Protein AF-A0A3M9XJU6-F1 (afdb_monomer_lite)

Sequence (145 aa):
MIAFVAPATLVLGAGLFAAGVLSFLDIHFFKTRLAERAALAGGLALILLAELVFASSDMSMRFLNGQRSDVLECRLDAETALPDERHKDSPVMQNRIVECMKGFGYEWTPNHARCKEAAVASNPFCYLPTRGFDRVVTELLMMLE

Foldseek 3Di:
DCVPVLVVLLVQLVVLLVQLVVVVVVDHPDPDPVSSVVSNVSSVVSNVVSVVVVVLVVVVVVVLVVLLVQLVVQLVVLCVVCVVCPPPLDVSSQVSSQVSVVVVQWHFACPAPVCVPDSNRNDSLRIAGNDPVSRVSSVVVSVVD

pLDDT: mean 73.1, std 9.44, range [43.97, 87.31]

Radius of gyration: 23.02 Å; chains: 1; bounding box: 57×26×57 Å

Structure (mmCIF, N/CA/C/O backbone):
data_AF-A0A3M9XJU6-F1
#
_entry.id   AF-A0A3M9XJU6-F1
#
loop_
_atom_site.group_PDB
_atom_site.id
_atom_site.type_symbol
_atom_site.label_atom_id
_atom_site.label_alt_id
_atom_site.label_comp_id
_atom_site.label_asym_id
_atom_site.label_entity_id
_atom_site.label_seq_id
_atom_site.pdbx_PDB_ins_code
_atom_site.Cartn_x
_atom_site.Cartn_y
_atom_site.Cartn_z
_atom_site.occupancy
_atom_site.B_iso_or_equiv
_atom_site.auth_seq_id
_atom_site.auth_comp_id
_atom_site.auth_asym_id
_atom_site.auth_atom_id
_atom_site.pdbx_PDB_model_num
ATOM 1 N N . MET A 1 1 ? 2.583 6.616 14.932 1.00 43.97 1 MET A N 1
ATOM 2 C CA . MET A 1 1 ? 1.362 6.861 15.742 1.00 43.97 1 MET A CA 1
ATOM 3 C C . MET A 1 1 ? 0.435 5.644 15.810 1.00 43.97 1 MET A C 1
ATOM 5 O O . MET A 1 1 ? -0.010 5.324 16.904 1.00 43.97 1 MET A O 1
ATOM 9 N N . ILE A 1 2 ? 0.207 4.913 14.710 1.00 51.28 2 ILE A N 1
ATOM 10 C CA . ILE A 1 2 ? -0.682 3.727 14.663 1.00 51.28 2 ILE A CA 1
ATOM 11 C C . ILE A 1 2 ? -0.293 2.629 15.678 1.00 51.28 2 ILE A C 1
ATOM 13 O O . ILE A 1 2 ? -1.169 2.051 16.315 1.00 51.28 2 ILE A O 1
ATOM 17 N N . ALA A 1 3 ? 1.010 2.424 15.919 1.00 55.03 3 ALA A N 1
ATOM 18 C CA . ALA A 1 3 ? 1.531 1.396 16.830 1.00 55.03 3 ALA A CA 1
ATOM 19 C C . ALA A 1 3 ? 1.045 1.494 18.294 1.00 55.03 3 ALA A C 1
ATOM 21 O O . ALA A 1 3 ? 1.037 0.486 18.990 1.00 55.03 3 ALA A O 1
ATOM 22 N N . PHE A 1 4 ? 0.625 2.676 18.765 1.00 57.94 4 PHE A N 1
ATOM 23 C CA . PHE A 1 4 ? 0.096 2.860 20.128 1.00 57.94 4 PHE A CA 1
ATOM 24 C C . PHE A 1 4 ? -1.428 2.999 20.170 1.00 57.94 4 PHE A C 1
ATOM 26 O O . PHE A 1 4 ? -2.05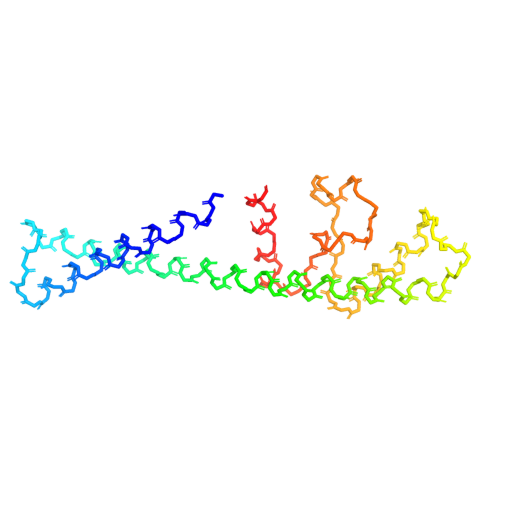5 2.626 21.158 1.00 57.94 4 PHE A O 1
ATOM 33 N N . VAL A 1 5 ? -2.035 3.510 19.096 1.00 62.31 5 VAL A N 1
ATOM 34 C CA . VAL A 1 5 ? -3.487 3.721 19.025 1.00 62.31 5 VAL A CA 1
ATOM 35 C C . VAL A 1 5 ? -4.219 2.391 18.860 1.00 62.31 5 VAL A C 1
ATOM 37 O O . VAL A 1 5 ? -5.206 2.161 19.548 1.00 62.31 5 VAL A O 1
ATOM 40 N N . ALA A 1 6 ? -3.705 1.493 18.016 1.00 62.47 6 ALA A N 1
ATOM 41 C CA . ALA A 1 6 ? -4.339 0.211 17.716 1.00 62.47 6 ALA A CA 1
ATOM 42 C C . ALA A 1 6 ? -4.462 -0.755 18.923 1.00 62.47 6 ALA A C 1
ATOM 44 O O . ALA A 1 6 ? -5.540 -1.318 19.120 1.00 62.47 6 ALA A O 1
ATOM 45 N N . PRO A 1 7 ? -3.438 -0.945 19.783 1.00 67.19 7 PRO A N 1
ATOM 46 C CA . PRO A 1 7 ? -3.612 -1.751 20.994 1.00 67.19 7 PRO A CA 1
ATOM 47 C C . PRO A 1 7 ? -4.539 -1.078 22.018 1.00 67.19 7 PRO A C 1
ATOM 49 O O . PRO A 1 7 ? -5.319 -1.764 22.675 1.00 67.19 7 PRO A O 1
ATOM 52 N N . ALA A 1 8 ? -4.520 0.254 22.134 1.00 73.06 8 ALA A N 1
ATOM 53 C CA . ALA A 1 8 ? -5.404 0.975 23.050 1.00 73.06 8 ALA A CA 1
ATOM 54 C C . ALA A 1 8 ? -6.885 0.875 22.637 1.00 73.06 8 ALA A C 1
ATOM 56 O O . ALA A 1 8 ? -7.749 0.660 23.489 1.00 73.06 8 ALA A O 1
ATOM 57 N N . THR A 1 9 ? -7.190 0.975 21.338 1.00 70.06 9 THR A N 1
ATOM 58 C CA . THR A 1 9 ? -8.555 0.801 20.818 1.00 70.06 9 THR A CA 1
ATOM 59 C C . THR A 1 9 ? -9.042 -0.638 20.939 1.00 70.06 9 THR A C 1
ATOM 61 O O . THR A 1 9 ? -10.221 -0.837 21.220 1.00 70.06 9 THR A O 1
ATOM 64 N N . LEU A 1 10 ? -8.159 -1.636 20.816 1.00 72.88 10 LEU A N 1
ATOM 65 C CA . LEU A 1 10 ? -8.497 -3.039 21.075 1.00 72.88 10 LEU A CA 1
ATOM 66 C C . LEU A 1 10 ? -8.832 -3.295 22.544 1.00 72.88 10 LEU A C 1
ATOM 68 O O . LEU A 1 10 ? -9.836 -3.938 22.830 1.00 72.88 10 LEU A O 1
ATOM 72 N N . VAL A 1 11 ? -8.030 -2.774 23.476 1.00 81.69 11 VAL A N 1
ATOM 73 C CA . VAL A 1 11 ? -8.292 -2.924 24.918 1.00 81.69 11 VAL A CA 1
ATOM 74 C C . VAL A 1 11 ? -9.617 -2.259 25.296 1.00 81.69 11 VAL A C 1
ATOM 76 O O . VAL A 1 11 ? -10.425 -2.855 26.009 1.00 81.69 11 VAL A O 1
ATOM 79 N N . LEU A 1 12 ? -9.882 -1.058 24.772 1.00 81.12 12 LEU A N 1
ATOM 80 C CA . LEU A 1 12 ? -11.159 -0.372 24.980 1.00 81.12 12 LEU A CA 1
ATOM 81 C C . LEU A 1 12 ? -12.328 -1.132 24.338 1.00 81.12 12 LEU A C 1
ATOM 83 O O . LEU A 1 12 ? -13.335 -1.365 25.002 1.00 81.12 12 LEU A O 1
ATOM 87 N N . GLY A 1 13 ? -12.192 -1.562 23.082 1.00 77.44 13 GLY A N 1
ATOM 88 C CA . GLY A 1 13 ? -13.216 -2.321 22.361 1.00 77.44 13 GLY A CA 1
ATOM 89 C C . GLY A 1 13 ? -13.552 -3.648 23.041 1.00 77.44 13 GLY A C 1
ATOM 90 O O . GLY A 1 13 ? -14.727 -3.944 23.254 1.00 77.44 13 GLY A O 1
ATOM 91 N N . ALA A 1 14 ? -12.536 -4.401 23.471 1.00 80.00 14 ALA A N 1
ATOM 92 C CA . ALA A 1 14 ? -12.693 -5.641 24.226 1.00 80.00 14 ALA A CA 1
ATOM 93 C C . ALA A 1 14 ? -13.357 -5.407 25.590 1.00 80.00 14 ALA A C 1
ATOM 95 O O . ALA A 1 14 ? -14.235 -6.176 25.978 1.00 80.00 14 ALA A O 1
ATOM 96 N N . GLY A 1 15 ? -13.001 -4.325 26.290 1.00 80.19 15 GLY A N 1
ATOM 97 C CA . GLY A 1 15 ? -13.633 -3.945 27.554 1.00 80.19 15 GLY A CA 1
ATOM 98 C C . GLY A 1 15 ? -15.119 -3.605 27.398 1.00 80.19 15 GLY A C 1
ATOM 99 O O . GLY A 1 15 ? -15.950 -4.106 28.155 1.00 80.19 15 GLY A O 1
ATOM 100 N N . LEU A 1 16 ? -15.471 -2.808 26.384 1.00 78.38 16 LEU A N 1
ATOM 101 C CA . LEU A 1 16 ? -16.862 -2.469 26.061 1.00 78.38 16 LEU A CA 1
ATOM 102 C C . LEU A 1 16 ? -17.670 -3.696 25.621 1.00 78.38 16 LEU A C 1
ATOM 104 O O . LEU A 1 16 ? -18.807 -3.871 26.060 1.00 78.38 16 LEU A O 1
ATOM 108 N N . PHE A 1 17 ? -17.077 -4.562 24.799 1.00 79.31 17 PHE A N 1
ATOM 109 C CA . PHE A 1 17 ? -17.708 -5.802 24.361 1.00 79.31 17 PHE A CA 1
ATOM 110 C C . PHE A 1 17 ? -17.965 -6.746 25.542 1.00 79.31 17 PHE A C 1
ATOM 112 O O . PHE A 1 17 ? -19.089 -7.212 25.714 1.00 79.31 17 PHE A O 1
ATOM 119 N N . ALA A 1 18 ? -16.967 -6.965 26.404 1.00 81.00 18 ALA A N 1
ATOM 120 C CA . ALA A 1 18 ? -17.110 -7.786 27.602 1.00 81.00 18 ALA A CA 1
ATOM 121 C C . ALA A 1 18 ? -18.190 -7.229 28.543 1.00 81.00 18 ALA A C 1
ATOM 123 O O . ALA A 1 18 ? -19.078 -7.972 28.950 1.00 81.00 18 ALA A O 1
ATOM 124 N N . ALA A 1 19 ? -18.184 -5.921 28.824 1.00 76.00 19 ALA A N 1
ATOM 125 C CA . ALA A 1 19 ? -19.213 -5.282 29.649 1.00 76.00 19 ALA A CA 1
ATOM 126 C C . ALA A 1 19 ? -20.627 -5.439 29.054 1.00 76.00 19 ALA A C 1
ATOM 128 O O . ALA A 1 19 ? -21.591 -5.660 29.787 1.00 76.00 19 ALA A O 1
ATOM 129 N N . GLY A 1 20 ? -20.750 -5.378 27.725 1.00 73.88 20 GLY A N 1
ATOM 130 C CA . GLY A 1 20 ? -21.997 -5.646 27.012 1.00 73.88 20 GLY A CA 1
ATOM 131 C C . GLY A 1 20 ? -22.449 -7.109 27.090 1.00 73.88 20 GLY A C 1
ATOM 132 O O . GLY A 1 20 ? -23.638 -7.372 27.243 1.00 73.88 20 GLY A O 1
ATOM 133 N N . VAL A 1 21 ? -21.524 -8.073 27.019 1.00 77.00 21 VAL A N 1
ATOM 134 C CA . VAL A 1 21 ? -21.834 -9.508 27.168 1.00 77.00 21 VAL A CA 1
ATOM 135 C C . VAL A 1 21 ? -22.250 -9.831 28.605 1.00 77.00 21 VAL A C 1
ATOM 137 O O . VAL A 1 21 ? -23.190 -10.594 28.808 1.00 77.00 21 VAL A O 1
ATOM 140 N N . LEU A 1 22 ? -21.620 -9.210 29.608 1.00 78.88 22 LEU A N 1
ATOM 141 C CA . LEU A 1 22 ? -21.999 -9.384 31.014 1.00 78.88 22 LEU A CA 1
ATOM 142 C C . LEU A 1 22 ? -23.434 -8.912 31.314 1.00 78.88 22 LEU A C 1
ATOM 144 O O . LEU A 1 22 ? -24.097 -9.514 32.157 1.00 78.88 22 LEU A O 1
ATOM 148 N N . SER A 1 23 ? -23.957 -7.929 30.574 1.00 73.06 23 SER A N 1
ATOM 149 C CA . SER A 1 23 ? -25.369 -7.515 30.664 1.00 73.06 23 SER A CA 1
ATOM 150 C C . SER A 1 23 ? -26.351 -8.640 30.283 1.00 73.06 23 SER A C 1
ATOM 152 O O . SER A 1 23 ? -27.458 -8.700 30.821 1.00 73.06 23 SER A O 1
ATOM 154 N N . PHE A 1 24 ? -25.952 -9.587 29.422 1.00 74.19 24 PHE A N 1
ATOM 155 C CA . PHE A 1 24 ? -26.756 -10.782 29.122 1.00 74.19 24 PHE A CA 1
ATOM 156 C C . PHE A 1 24 ? -26.717 -11.840 30.236 1.00 74.19 24 PHE A C 1
ATOM 158 O O . PHE A 1 24 ? -27.585 -12.708 30.269 1.00 74.19 24 PHE A O 1
ATOM 165 N N . LEU A 1 25 ? -25.747 -11.757 31.151 1.00 77.75 25 LEU A N 1
ATOM 166 C CA . LEU A 1 25 ? -25.588 -12.636 32.316 1.00 77.75 25 LEU A CA 1
ATOM 167 C C . LEU A 1 25 ? -26.200 -12.028 33.596 1.00 77.75 25 LEU A C 1
ATOM 169 O O . LEU A 1 25 ? -25.825 -12.424 34.696 1.00 77.75 25 LEU A O 1
ATOM 173 N N . ASP A 1 26 ? -27.118 -11.062 33.455 1.00 72.31 26 ASP A N 1
ATOM 174 C CA . ASP A 1 26 ? -27.765 -10.306 34.548 1.00 72.31 26 ASP A CA 1
ATOM 175 C C . ASP A 1 26 ? -26.801 -9.442 35.397 1.00 72.31 26 ASP A C 1
ATOM 177 O O . ASP A 1 26 ? -27.152 -8.951 36.472 1.00 72.31 26 ASP A O 1
ATOM 181 N N . ILE A 1 27 ? -25.577 -9.197 34.906 1.00 71.81 27 ILE A N 1
ATOM 182 C CA . ILE A 1 27 ? -24.599 -8.308 35.547 1.00 71.81 27 ILE A CA 1
ATOM 183 C C . ILE A 1 27 ? -24.630 -6.947 34.844 1.00 71.81 27 ILE A C 1
ATOM 185 O O . ILE A 1 27 ? -24.006 -6.734 33.803 1.00 71.81 27 ILE A O 1
ATOM 189 N N . HIS A 1 28 ? -25.362 -6.006 35.438 1.00 73.06 28 HIS A N 1
ATOM 190 C CA . HIS A 1 28 ? -25.584 -4.675 34.875 1.00 73.06 28 HIS A CA 1
ATOM 191 C C . HIS A 1 28 ? -24.492 -3.677 35.276 1.00 73.06 28 HIS A C 1
ATOM 193 O O . HIS A 1 28 ? -24.502 -3.127 36.377 1.00 73.06 28 HIS A O 1
ATOM 199 N N . PHE A 1 29 ? -23.562 -3.402 34.359 1.00 67.94 29 PHE A N 1
ATOM 200 C CA . PHE A 1 29 ? -22.547 -2.352 34.531 1.00 67.94 29 PHE A CA 1
ATOM 201 C C . PHE A 1 29 ? -23.059 -0.949 34.179 1.00 67.94 29 PHE A C 1
ATOM 203 O O . PHE A 1 29 ? -22.539 0.044 34.690 1.00 67.94 29 PHE A O 1
ATOM 210 N N . PHE A 1 30 ? -24.073 -0.845 33.315 1.00 68.50 30 PHE A N 1
ATOM 211 C CA . PHE A 1 30 ? -24.620 0.438 32.879 1.00 68.50 30 PHE A CA 1
ATOM 212 C C . PHE A 1 30 ? -26.036 0.653 33.406 1.00 68.50 30 PHE A C 1
ATOM 214 O O . PHE A 1 30 ? -26.842 -0.262 33.528 1.00 68.50 30 PHE A O 1
ATOM 221 N N . LYS A 1 31 ? -26.366 1.918 33.676 1.00 73.75 31 LYS A N 1
ATOM 222 C CA . LYS A 1 31 ? -27.641 2.317 34.288 1.00 73.75 31 LYS A CA 1
ATOM 223 C C . LYS A 1 31 ? -28.860 2.097 33.377 1.00 73.75 31 LYS A C 1
ATOM 225 O O . LYS A 1 31 ? -29.989 2.130 33.854 1.00 73.75 31 LYS A O 1
ATOM 230 N N . THR A 1 32 ? -28.657 1.928 32.068 1.00 81.38 32 THR A N 1
ATOM 231 C CA . THR A 1 32 ? -29.738 1.788 31.082 1.00 81.38 32 THR A CA 1
ATOM 232 C C . THR A 1 32 ? -29.469 0.644 30.103 1.00 81.38 32 THR A C 1
ATOM 234 O O . THR A 1 32 ? -28.378 0.523 29.552 1.00 81.38 32 THR A O 1
ATOM 237 N N . ARG A 1 33 ? -30.508 -0.150 29.805 1.00 75.75 33 ARG A N 1
ATOM 238 C CA . ARG A 1 33 ? -30.474 -1.255 28.821 1.00 75.75 33 ARG A CA 1
ATOM 239 C C . ARG A 1 33 ? -30.042 -0.802 27.416 1.00 75.75 33 ARG A C 1
ATOM 241 O O . ARG A 1 33 ? -29.477 -1.581 26.654 1.00 75.75 33 ARG A O 1
ATOM 248 N N . LEU A 1 34 ? -30.317 0.457 27.059 1.00 78.69 34 LEU A N 1
ATOM 249 C CA . LEU A 1 34 ? -29.878 1.053 25.792 1.00 78.69 34 LEU A CA 1
ATOM 250 C C . LEU A 1 34 ? -28.363 1.291 25.762 1.00 78.69 34 LEU A C 1
ATOM 252 O O . LEU A 1 34 ? -27.741 1.023 24.738 1.00 78.69 34 LEU A O 1
ATOM 256 N N . ALA A 1 35 ? -27.766 1.734 26.874 1.00 74.69 35 ALA A N 1
ATOM 257 C CA . ALA A 1 35 ? -26.320 1.920 26.970 1.00 74.69 35 ALA A CA 1
ATOM 258 C C . ALA A 1 35 ? -25.568 0.584 26.887 1.00 74.69 35 ALA A C 1
ATOM 260 O O . ALA A 1 35 ? -24.534 0.520 26.236 1.00 74.69 35 ALA A O 1
ATOM 261 N N . GLU A 1 36 ? -26.114 -0.494 27.455 1.00 75.69 36 GLU A N 1
ATOM 262 C CA . GLU A 1 36 ? -25.520 -1.839 27.368 1.00 75.69 36 GLU A CA 1
ATOM 263 C C . GLU A 1 36 ? -25.503 -2.371 25.928 1.00 75.69 36 GLU A C 1
ATOM 265 O O . GLU A 1 36 ? -24.484 -2.869 25.450 1.00 75.69 36 GLU A O 1
ATOM 270 N N . ARG A 1 37 ? -26.610 -2.200 25.191 1.00 78.81 37 ARG A N 1
ATOM 271 C CA . ARG A 1 37 ? -26.686 -2.579 23.771 1.00 78.81 37 ARG A CA 1
ATOM 272 C C . ARG A 1 37 ? -25.769 -1.730 22.893 1.00 78.81 37 ARG A C 1
ATOM 274 O O . ARG A 1 37 ? -25.135 -2.265 21.988 1.00 78.81 37 ARG A O 1
ATOM 281 N N . ALA A 1 38 ? -25.681 -0.428 23.167 1.00 80.44 38 ALA A N 1
ATOM 282 C CA . ALA A 1 38 ? -24.772 0.469 22.461 1.00 80.44 38 ALA A CA 1
ATOM 283 C C . ALA A 1 38 ? -23.299 0.132 22.750 1.00 80.44 38 ALA A C 1
ATOM 285 O O . ALA A 1 38 ? -22.487 0.140 21.830 1.00 80.44 38 ALA A O 1
ATOM 286 N N . ALA A 1 39 ? -22.965 -0.223 23.995 1.00 76.06 39 ALA A N 1
ATOM 287 C CA . ALA A 1 39 ? -21.630 -0.662 24.394 1.00 76.06 39 ALA A CA 1
ATOM 288 C C . ALA A 1 39 ? -21.221 -1.960 23.688 1.00 76.06 39 ALA A C 1
ATOM 290 O O . ALA A 1 39 ? -20.112 -2.049 23.168 1.00 76.06 39 ALA A O 1
ATOM 291 N N . LEU A 1 40 ? -22.133 -2.932 23.595 1.00 79.25 40 LEU A N 1
ATOM 292 C CA . LEU A 1 40 ? -21.876 -4.184 22.889 1.00 79.25 40 LEU A CA 1
ATOM 293 C C . LEU A 1 40 ? -21.688 -3.965 21.384 1.00 79.25 40 LEU A C 1
ATOM 295 O O . LEU A 1 40 ? -20.717 -4.455 20.812 1.00 79.25 40 LEU A O 1
ATOM 299 N N . ALA A 1 41 ? -22.586 -3.208 20.747 1.00 83.25 41 ALA A N 1
ATOM 300 C CA . ALA A 1 41 ? -22.494 -2.930 19.316 1.00 83.25 41 ALA A CA 1
ATOM 301 C C . ALA A 1 41 ? -21.248 -2.093 18.979 1.00 83.25 41 ALA A C 1
ATOM 303 O O . ALA A 1 41 ? -20.551 -2.386 18.010 1.00 83.25 41 ALA A O 1
ATOM 304 N N . GLY A 1 42 ? -20.932 -1.093 19.806 1.00 82.31 42 GLY A N 1
ATOM 305 C CA . GLY A 1 42 ? -19.738 -0.262 19.664 1.00 82.31 42 GLY A CA 1
ATOM 306 C C . GLY A 1 42 ? -18.441 -1.038 19.902 1.00 82.31 42 GLY A C 1
ATOM 307 O O . GLY A 1 42 ? -17.501 -0.896 19.126 1.00 82.31 42 GLY A O 1
ATOM 308 N N . GLY A 1 43 ? -18.398 -1.899 20.923 1.00 76.38 43 GLY A N 1
ATOM 309 C CA . GLY A 1 43 ? -17.256 -2.773 21.200 1.00 76.38 43 GLY A CA 1
ATOM 310 C C . GLY A 1 43 ? -16.995 -3.759 20.062 1.00 76.38 43 GLY A C 1
ATOM 311 O O . GLY A 1 43 ? -15.866 -3.856 19.587 1.00 76.38 43 GLY A O 1
ATOM 312 N N . LEU A 1 44 ? -18.044 -4.417 19.553 1.00 81.81 44 LEU A N 1
ATOM 313 C CA . LEU A 1 44 ? -17.943 -5.322 18.403 1.00 81.81 44 LEU A CA 1
ATOM 314 C C . LEU A 1 44 ? -17.454 -4.586 17.144 1.00 81.81 44 LEU A C 1
ATOM 316 O O . LEU A 1 44 ? -16.554 -5.066 16.459 1.00 81.81 44 LEU A O 1
ATOM 320 N N . ALA A 1 45 ? -18.013 -3.407 16.855 1.00 80.62 45 ALA A N 1
ATOM 321 C CA . ALA A 1 45 ? -17.604 -2.600 15.710 1.00 80.62 45 ALA A CA 1
ATOM 322 C C . ALA A 1 45 ? -16.132 -2.168 15.804 1.00 80.62 45 ALA A C 1
ATOM 324 O O . ALA A 1 45 ? -15.413 -2.243 14.812 1.00 80.62 45 ALA A O 1
ATOM 325 N N . LEU A 1 46 ? -15.662 -1.763 16.989 1.00 77.88 46 LEU A N 1
ATOM 326 C CA . LEU A 1 46 ? -14.261 -1.391 17.208 1.00 77.88 46 LEU A CA 1
ATOM 327 C C . LEU A 1 46 ? -13.307 -2.572 17.024 1.00 77.88 46 LEU A C 1
ATOM 329 O O . LEU A 1 46 ? -12.251 -2.392 16.425 1.00 77.88 46 LEU A O 1
ATOM 333 N N . ILE A 1 47 ? -13.674 -3.764 17.503 1.00 78.12 47 ILE A N 1
ATOM 334 C CA . ILE A 1 47 ? -12.863 -4.977 17.328 1.00 78.12 47 ILE A CA 1
ATOM 335 C C . ILE A 1 47 ? -12.768 -5.337 15.843 1.00 78.12 47 ILE A C 1
ATOM 337 O O . ILE A 1 47 ? -11.664 -5.514 15.338 1.00 78.12 47 ILE A O 1
ATOM 341 N N . LEU A 1 48 ? -13.895 -5.358 15.125 1.00 77.88 48 LEU A N 1
ATOM 342 C CA . LEU A 1 48 ? -13.916 -5.663 13.690 1.00 77.88 48 LEU A CA 1
ATOM 343 C C . LEU A 1 48 ? -13.130 -4.638 12.865 1.00 77.88 48 LEU A C 1
ATOM 345 O O . LEU A 1 48 ? -12.387 -5.009 11.959 1.00 77.88 48 LEU A O 1
ATOM 349 N N . LEU A 1 49 ? -13.263 -3.347 13.182 1.00 75.06 49 LEU A N 1
ATOM 350 C CA . LEU A 1 49 ? -12.485 -2.294 12.530 1.00 75.06 49 LEU A CA 1
ATOM 351 C C . LEU A 1 49 ? -10.992 -2.436 12.828 1.00 75.06 49 LEU A C 1
ATOM 353 O O . LEU A 1 49 ? -10.180 -2.295 11.918 1.00 75.06 49 LEU A O 1
ATOM 357 N N . ALA A 1 50 ? -10.620 -2.741 14.072 1.00 70.94 50 ALA A N 1
ATOM 358 C CA . ALA A 1 50 ? -9.228 -2.974 14.431 1.00 70.94 50 ALA A CA 1
ATOM 359 C C . ALA A 1 50 ? -8.663 -4.183 13.678 1.00 70.94 50 ALA A C 1
ATOM 361 O O . ALA A 1 50 ? -7.569 -4.095 13.133 1.00 70.94 50 ALA A O 1
ATOM 362 N N . GLU A 1 51 ? -9.411 -5.279 13.586 1.00 69.31 51 GLU A N 1
ATOM 363 C CA . GLU A 1 51 ? -8.987 -6.492 12.890 1.00 69.31 51 GLU A CA 1
ATOM 364 C C . GLU A 1 51 ? -8.856 -6.278 11.378 1.00 69.31 51 GLU A C 1
ATOM 366 O O . GLU A 1 51 ? -7.876 -6.720 10.791 1.00 69.31 51 GLU A O 1
ATOM 371 N N . LEU A 1 52 ? -9.751 -5.504 10.755 1.00 68.56 52 LEU A N 1
ATOM 372 C CA . LEU A 1 52 ? -9.598 -5.068 9.362 1.00 68.56 52 LEU A CA 1
ATOM 373 C C . LEU A 1 52 ? -8.341 -4.215 9.162 1.00 68.56 52 LEU A C 1
ATOM 375 O O . LEU A 1 52 ? -7.603 -4.418 8.199 1.00 68.56 52 LEU A O 1
ATOM 379 N N . VAL A 1 53 ? -8.063 -3.289 10.081 1.00 66.88 53 VAL A N 1
ATOM 380 C CA . VAL A 1 53 ? -6.845 -2.474 10.034 1.00 66.88 53 VAL A CA 1
ATOM 381 C C . VAL A 1 53 ? -5.610 -3.356 10.209 1.00 66.88 53 VAL A C 1
ATOM 383 O O . VAL A 1 53 ? -4.701 -3.259 9.393 1.00 66.88 53 VAL A O 1
ATOM 386 N N . PHE A 1 54 ? -5.572 -4.271 11.178 1.00 64.31 54 PHE A N 1
ATOM 387 C CA . PHE A 1 54 ? -4.446 -5.191 11.372 1.00 64.31 54 PHE A CA 1
ATOM 388 C C . PHE A 1 54 ? -4.259 -6.145 10.189 1.00 64.31 54 PHE A C 1
ATOM 390 O O . PHE A 1 54 ? -3.143 -6.276 9.695 1.00 64.31 54 PHE A O 1
ATOM 397 N N . ALA A 1 55 ? -5.335 -6.743 9.676 1.00 60.94 55 ALA A N 1
ATOM 398 C CA . ALA A 1 55 ? -5.293 -7.609 8.503 1.00 60.94 55 ALA A CA 1
ATOM 399 C C . ALA A 1 55 ? -4.797 -6.848 7.267 1.00 60.94 55 ALA A C 1
ATOM 401 O O . ALA A 1 55 ? -3.955 -7.355 6.533 1.00 60.94 55 ALA A O 1
ATOM 402 N N . SER A 1 56 ? -5.256 -5.610 7.064 1.00 57.69 56 SER A N 1
ATOM 403 C CA . SER A 1 56 ? -4.759 -4.756 5.980 1.00 57.69 56 SER A CA 1
ATOM 404 C C . SER A 1 56 ? -3.312 -4.308 6.195 1.00 57.69 56 SER A C 1
ATOM 406 O O . SER A 1 56 ? -2.593 -4.165 5.218 1.00 57.69 56 SER A O 1
ATOM 408 N N . SER A 1 57 ? -2.859 -4.145 7.442 1.00 54.75 57 SER A N 1
ATOM 409 C CA . SER A 1 57 ? -1.481 -3.763 7.785 1.00 54.75 57 SER A CA 1
ATOM 410 C C . SER A 1 57 ? -0.496 -4.908 7.547 1.00 54.75 57 SER A C 1
ATOM 412 O O . SER A 1 57 ? 0.580 -4.698 7.002 1.00 54.75 57 SER A O 1
ATOM 414 N N . ASP A 1 58 ? -0.855 -6.132 7.938 1.00 52.44 58 ASP A N 1
ATOM 415 C CA . ASP A 1 58 ? -0.011 -7.317 7.748 1.00 52.44 58 ASP A CA 1
ATOM 416 C C . ASP A 1 58 ? 0.011 -7.732 6.267 1.00 52.44 58 ASP A C 1
ATOM 418 O O . ASP A 1 58 ? 1.070 -8.010 5.697 1.00 52.44 58 ASP A O 1
ATOM 422 N N . MET A 1 59 ? -1.150 -7.661 5.597 1.00 48.78 59 MET A N 1
ATOM 423 C CA . MET A 1 59 ? -1.241 -7.864 4.152 1.00 48.78 59 MET A CA 1
ATOM 424 C C . MET A 1 59 ? -0.516 -6.772 3.368 1.00 48.78 59 MET A C 1
ATOM 426 O O . MET A 1 59 ? 0.185 -7.117 2.424 1.00 48.78 59 MET A O 1
ATOM 430 N N . SER A 1 60 ? -0.601 -5.495 3.757 1.00 55.75 60 SER A N 1
ATOM 431 C CA . SER A 1 60 ? 0.131 -4.419 3.077 1.00 55.75 60 SER A CA 1
ATOM 432 C C . SER A 1 60 ? 1.633 -4.536 3.296 1.00 55.75 60 SER A C 1
ATOM 434 O O . SER A 1 60 ? 2.387 -4.358 2.349 1.00 55.75 60 SER A O 1
ATOM 436 N N . MET A 1 61 ? 2.097 -4.925 4.488 1.00 56.28 61 MET A N 1
ATOM 437 C CA . MET A 1 61 ? 3.527 -5.107 4.744 1.00 56.28 61 MET A CA 1
ATOM 438 C C . MET A 1 61 ? 4.086 -6.315 3.983 1.00 56.28 61 MET A C 1
ATOM 440 O O . MET A 1 61 ? 5.170 -6.233 3.406 1.00 56.28 61 MET A O 1
ATOM 444 N N . ARG A 1 62 ? 3.344 -7.430 3.914 1.00 58.66 62 ARG A N 1
ATOM 445 C CA . ARG A 1 62 ? 3.699 -8.577 3.059 1.00 58.66 62 ARG A CA 1
ATOM 446 C C . ARG A 1 62 ? 3.656 -8.233 1.575 1.00 58.66 62 ARG A C 1
ATOM 448 O O . ARG A 1 62 ? 4.561 -8.629 0.850 1.00 58.66 62 ARG A O 1
ATOM 455 N N . PHE A 1 63 ? 2.649 -7.485 1.142 1.00 63.94 63 PHE A N 1
ATOM 456 C CA . PHE A 1 63 ? 2.492 -7.045 -0.239 1.00 63.94 63 PHE A CA 1
ATOM 457 C C . PHE A 1 63 ? 3.622 -6.100 -0.658 1.00 63.94 63 PHE A C 1
ATOM 459 O O . PHE A 1 63 ? 4.266 -6.341 -1.670 1.00 63.94 63 PHE A O 1
ATOM 466 N N . LEU A 1 64 ? 3.947 -5.098 0.161 1.00 66.50 64 LEU A N 1
ATOM 467 C CA . LEU A 1 64 ? 5.061 -4.176 -0.072 1.00 66.50 64 LEU A CA 1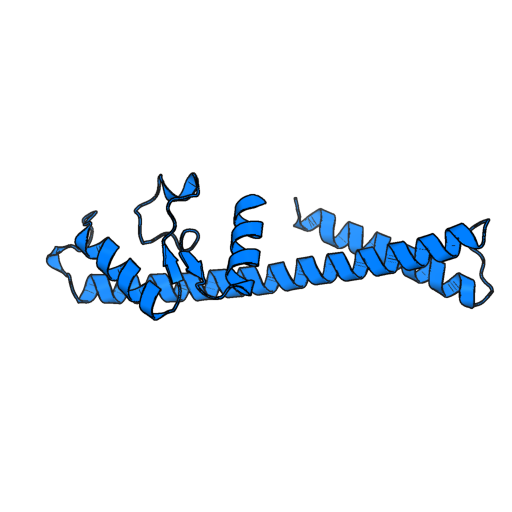
ATOM 468 C C . LEU A 1 64 ? 6.414 -4.896 -0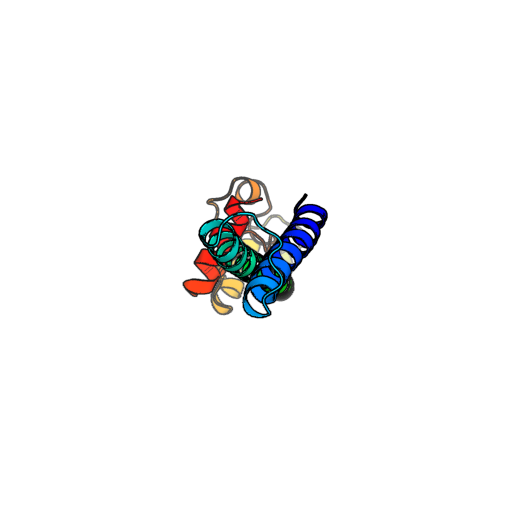.053 1.00 66.50 64 LEU A C 1
ATOM 470 O O . LEU A 1 64 ? 7.297 -4.567 -0.841 1.00 66.50 64 LEU A O 1
ATOM 474 N N . ASN A 1 65 ? 6.591 -5.899 0.813 1.00 70.88 65 ASN A N 1
ATOM 475 C CA . ASN A 1 65 ? 7.804 -6.718 0.823 1.00 70.88 65 ASN A CA 1
ATOM 476 C C . ASN A 1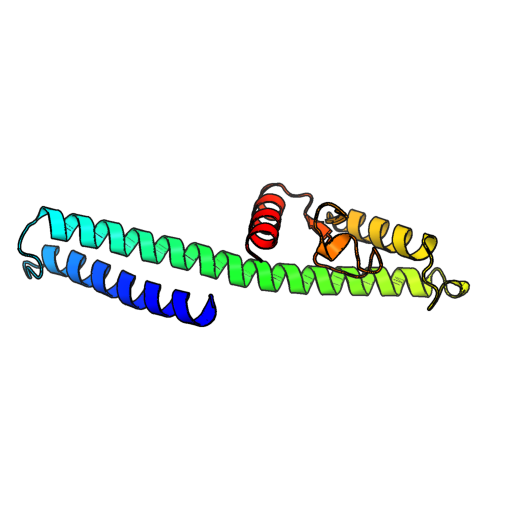 65 ? 7.920 -7.603 -0.428 1.00 70.88 65 ASN A C 1
ATOM 478 O O . ASN A 1 65 ? 9.010 -7.702 -0.988 1.00 70.88 65 ASN A O 1
ATOM 482 N N . GLY A 1 66 ? 6.816 -8.206 -0.884 1.00 74.38 66 GLY A N 1
ATOM 483 C CA . GLY A 1 66 ? 6.762 -8.954 -2.143 1.00 74.38 66 GLY A CA 1
ATOM 484 C C . GLY A 1 66 ? 7.068 -8.054 -3.336 1.00 74.38 66 GLY A C 1
ATOM 485 O O . GLY A 1 66 ? 8.014 -8.301 -4.072 1.00 74.38 66 GLY A O 1
ATOM 486 N N . GLN A 1 67 ? 6.383 -6.918 -3.427 1.00 75.00 67 GLN A N 1
ATOM 487 C CA . GLN A 1 67 ? 6.599 -5.914 -4.462 1.00 75.00 67 GLN A CA 1
ATOM 488 C C . GLN A 1 67 ? 8.038 -5.378 -4.471 1.00 75.00 67 GLN A C 1
ATOM 490 O O . GLN A 1 67 ? 8.616 -5.153 -5.530 1.00 75.00 67 GLN A O 1
ATOM 495 N N . ARG A 1 68 ? 8.662 -5.200 -3.301 1.00 79.00 68 ARG A N 1
ATOM 496 C CA . ARG A 1 68 ? 10.078 -4.823 -3.210 1.00 79.00 68 ARG A CA 1
ATOM 497 C C . ARG A 1 68 ? 10.996 -5.910 -3.768 1.00 79.00 68 ARG A C 1
ATOM 499 O O . ARG A 1 68 ? 11.996 -5.567 -4.392 1.00 79.00 68 ARG A O 1
ATOM 506 N N . SER A 1 69 ? 10.674 -7.183 -3.541 1.00 83.00 69 SER A N 1
ATOM 507 C CA . SER A 1 69 ? 11.394 -8.311 -4.140 1.00 83.00 69 SER A CA 1
ATOM 508 C C . SER A 1 69 ? 11.249 -8.306 -5.662 1.00 83.00 69 SER A C 1
ATOM 510 O O . SER A 1 69 ? 12.259 -8.367 -6.357 1.00 83.00 69 SER A O 1
ATOM 512 N N . ASP A 1 70 ? 10.026 -8.133 -6.167 1.00 84.38 70 ASP A N 1
ATOM 513 C CA . ASP A 1 70 ? 9.726 -8.111 -7.604 1.00 84.38 70 ASP A CA 1
ATOM 514 C C . ASP A 1 70 ? 10.473 -6.962 -8.312 1.00 84.38 70 ASP A C 1
ATOM 516 O O . ASP A 1 70 ? 11.118 -7.157 -9.342 1.00 84.38 70 ASP A O 1
ATOM 520 N N . VAL A 1 71 ? 10.481 -5.761 -7.716 1.00 83.88 71 VAL A N 1
ATOM 521 C CA . VAL A 1 71 ? 11.226 -4.602 -8.245 1.00 83.88 71 VAL A CA 1
ATOM 522 C C . VAL A 1 71 ? 12.732 -4.862 -8.262 1.00 83.88 71 VAL A C 1
ATOM 524 O O . VAL A 1 71 ? 13.410 -4.465 -9.211 1.00 83.88 71 VAL A O 1
ATOM 527 N N . LEU A 1 72 ? 13.279 -5.510 -7.229 1.00 84.31 72 LEU A N 1
ATOM 528 C CA . LEU A 1 72 ? 14.703 -5.856 -7.177 1.00 84.31 72 LEU A CA 1
ATOM 529 C C . LEU A 1 72 ? 15.075 -6.877 -8.254 1.00 84.31 72 LEU A C 1
ATOM 531 O O . LEU A 1 72 ? 16.121 -6.725 -8.884 1.00 84.31 72 LEU A O 1
ATOM 535 N N . GLU A 1 73 ? 14.221 -7.872 -8.488 1.00 86.44 73 GLU A N 1
ATOM 536 C CA . GLU A 1 73 ? 14.407 -8.873 -9.538 1.00 86.44 73 GLU A CA 1
ATOM 537 C C . GLU A 1 73 ? 14.359 -8.231 -10.929 1.00 86.44 73 GLU A C 1
ATOM 539 O O . GLU A 1 73 ? 15.302 -8.376 -11.706 1.00 86.44 73 GLU A O 1
ATOM 544 N N . CYS A 1 74 ? 13.343 -7.408 -11.205 1.00 85.81 74 CYS A N 1
ATOM 545 C CA . CYS A 1 74 ? 13.241 -6.653 -12.456 1.00 85.81 74 CYS A CA 1
ATOM 546 C C . CYS A 1 74 ? 14.417 -5.692 -12.671 1.00 85.81 74 CYS A C 1
ATOM 548 O O . CYS A 1 74 ? 14.879 -5.500 -13.796 1.00 85.81 74 CYS A O 1
ATOM 550 N N . ARG A 1 75 ? 14.922 -5.073 -11.598 1.00 83.81 75 ARG A N 1
ATOM 551 C CA . ARG A 1 75 ? 16.107 -4.211 -11.658 1.00 83.81 75 ARG A CA 1
ATOM 552 C C . ARG A 1 75 ? 17.358 -5.012 -11.990 1.00 83.81 75 ARG A C 1
ATOM 554 O O . ARG A 1 75 ? 18.173 -4.544 -12.779 1.00 83.81 75 ARG A O 1
ATOM 561 N N . LEU A 1 76 ? 17.511 -6.198 -11.406 1.00 86.00 76 LEU A N 1
ATOM 562 C CA . LEU A 1 76 ? 18.638 -7.074 -11.697 1.00 86.00 76 LEU A CA 1
ATOM 563 C C . LEU A 1 76 ? 18.597 -7.560 -13.152 1.00 86.00 76 LEU A C 1
ATOM 565 O O . LEU A 1 76 ? 19.627 -7.502 -13.815 1.00 86.00 76 LEU A O 1
ATOM 569 N N . ASP A 1 77 ? 17.424 -7.955 -13.657 1.00 86.69 77 ASP A N 1
ATOM 570 C CA . ASP A 1 77 ? 17.228 -8.346 -15.063 1.00 86.69 77 ASP A CA 1
ATOM 571 C C . ASP A 1 77 ? 17.520 -7.191 -16.037 1.00 86.69 77 ASP A C 1
ATOM 573 O O . ASP A 1 77 ? 18.195 -7.355 -17.053 1.00 86.69 77 ASP A O 1
ATOM 577 N N . ALA A 1 78 ? 17.086 -5.973 -15.702 1.00 84.06 78 ALA A N 1
ATOM 578 C CA . ALA A 1 78 ? 17.403 -4.797 -16.504 1.00 84.06 78 ALA A CA 1
ATOM 579 C C . ALA A 1 78 ? 18.913 -4.488 -16.508 1.00 84.06 78 ALA A C 1
ATOM 581 O O . ALA A 1 78 ? 19.467 -4.154 -17.555 1.00 84.06 78 ALA A O 1
ATOM 582 N N . GLU A 1 79 ? 19.598 -4.621 -15.367 1.00 83.75 79 GLU A N 1
ATOM 583 C CA . GLU A 1 79 ? 21.047 -4.406 -15.271 1.00 83.75 79 GLU A CA 1
ATOM 584 C C . GLU A 1 79 ? 21.872 -5.476 -16.003 1.00 83.75 79 GLU A C 1
ATOM 586 O O . GLU A 1 79 ? 22.944 -5.161 -16.522 1.00 83.75 79 GLU A O 1
ATOM 591 N N . THR A 1 80 ? 21.419 -6.733 -16.032 1.00 86.06 80 THR A N 1
ATOM 592 C CA . THR A 1 80 ? 22.095 -7.807 -16.777 1.00 86.06 80 THR A CA 1
ATOM 593 C C . THR A 1 80 ? 21.884 -7.668 -18.281 1.00 86.06 80 THR A C 1
ATOM 595 O O . THR A 1 80 ? 22.814 -7.924 -19.045 1.00 86.06 80 THR A O 1
ATOM 598 N N . ALA A 1 81 ? 20.698 -7.232 -18.713 1.00 85.00 81 ALA A N 1
ATOM 599 C CA . ALA A 1 81 ? 20.378 -7.014 -20.121 1.00 85.00 81 ALA A CA 1
ATOM 600 C C . ALA A 1 81 ? 21.022 -5.741 -20.705 1.00 85.00 81 ALA A C 1
ATOM 602 O O . ALA A 1 81 ? 21.334 -5.706 -21.895 1.00 85.00 81 ALA A O 1
ATOM 603 N N . LEU A 1 82 ? 21.221 -4.701 -19.887 1.00 83.94 82 LEU A N 1
ATOM 604 C CA . LEU A 1 82 ? 21.763 -3.398 -20.297 1.00 83.94 82 LEU A CA 1
ATOM 605 C C . LEU A 1 82 ? 23.017 -3.033 -19.476 1.00 83.94 82 LEU A C 1
ATOM 607 O O . LEU A 1 82 ? 22.986 -2.089 -18.678 1.00 83.94 82 LEU A O 1
ATOM 611 N N . PRO A 1 83 ? 24.147 -3.741 -19.670 1.00 79.19 83 PRO A N 1
ATOM 612 C CA . PRO A 1 83 ? 25.367 -3.499 -18.899 1.00 79.19 83 PRO A CA 1
ATOM 613 C C . PRO A 1 83 ? 25.958 -2.100 -19.139 1.00 79.19 83 PRO A C 1
ATOM 615 O O . PRO A 1 83 ? 26.554 -1.525 -18.230 1.00 79.19 83 PRO A O 1
ATOM 618 N N . ASP A 1 84 ? 25.754 -1.523 -20.326 1.00 79.88 84 ASP A N 1
ATOM 619 C CA . ASP A 1 84 ? 26.275 -0.199 -20.701 1.00 79.88 84 ASP A CA 1
ATOM 620 C C . ASP A 1 84 ? 25.525 0.965 -20.036 1.00 79.88 84 ASP A C 1
ATOM 622 O O . ASP A 1 84 ? 26.051 2.078 -19.922 1.00 79.88 84 ASP A O 1
ATOM 626 N N . GLU A 1 85 ? 24.299 0.713 -19.580 1.00 74.62 85 GLU A N 1
ATOM 627 C CA . GLU A 1 85 ? 23.435 1.684 -18.902 1.00 74.62 85 GLU A CA 1
ATOM 628 C C . GLU A 1 85 ? 23.551 1.581 -17.371 1.00 74.62 85 GLU A C 1
ATOM 630 O O . GLU A 1 85 ? 22.926 2.341 -16.630 1.00 74.62 85 GLU A O 1
ATOM 635 N N . ARG A 1 86 ? 24.372 0.649 -16.869 1.00 66.38 86 ARG A N 1
ATOM 636 C CA . ARG A 1 86 ? 24.554 0.405 -15.437 1.00 66.38 86 ARG A CA 1
ATOM 637 C C . ARG A 1 86 ? 25.107 1.649 -14.740 1.00 66.38 86 ARG A C 1
ATOM 639 O O . ARG A 1 86 ? 26.054 2.273 -15.211 1.00 66.38 86 ARG A O 1
ATOM 646 N N . HIS A 1 87 ? 24.511 2.001 -13.600 1.00 68.12 87 HIS A N 1
ATOM 647 C CA . HIS A 1 87 ? 24.827 3.199 -12.802 1.00 68.12 87 HIS A CA 1
ATOM 648 C C . HIS A 1 87 ? 24.555 4.554 -13.477 1.00 68.12 87 HIS A C 1
ATOM 650 O O . HIS A 1 87 ? 24.832 5.590 -12.872 1.00 68.12 87 HIS A O 1
ATOM 656 N N . LYS A 1 88 ? 23.986 4.571 -14.685 1.00 70.00 88 LYS A N 1
ATOM 657 C CA . LYS A 1 88 ? 23.481 5.788 -15.322 1.00 70.00 88 LYS A CA 1
ATOM 658 C C . LYS A 1 88 ? 22.000 5.925 -14.996 1.00 70.00 88 LYS A C 1
ATOM 660 O O . LYS A 1 88 ? 21.281 4.929 -14.938 1.00 70.00 88 LYS A O 1
ATOM 665 N N . ASP A 1 89 ? 21.536 7.154 -14.796 1.00 67.81 89 ASP A N 1
ATOM 666 C CA . ASP A 1 89 ? 20.100 7.422 -14.710 1.00 67.81 89 ASP A CA 1
ATOM 667 C C . ASP A 1 89 ? 19.505 7.368 -16.124 1.00 67.81 89 ASP A C 1
ATOM 669 O O . ASP A 1 89 ? 19.352 8.377 -16.812 1.00 67.81 89 ASP A O 1
ATOM 673 N N . SER A 1 90 ? 19.328 6.140 -16.614 1.00 72.38 90 SER A N 1
ATOM 674 C CA . SER A 1 90 ? 18.973 5.858 -17.998 1.00 72.38 90 SER A CA 1
ATOM 675 C C . SER A 1 90 ? 17.469 5.630 -18.136 1.00 72.38 90 SER A C 1
ATOM 677 O O . SER A 1 90 ? 16.937 4.694 -17.526 1.00 72.38 90 SER A O 1
ATOM 679 N N . PRO A 1 91 ? 16.766 6.401 -18.985 1.00 77.31 91 PRO A N 1
ATOM 680 C CA . PRO A 1 91 ? 15.339 6.192 -19.230 1.00 77.31 91 PRO A CA 1
ATOM 681 C C . PRO A 1 91 ? 15.059 4.818 -19.856 1.00 77.31 91 PRO A C 1
ATOM 683 O O . PRO A 1 91 ? 13.981 4.258 -19.673 1.00 77.31 91 PRO A O 1
ATOM 686 N N . VAL A 1 92 ? 16.040 4.232 -20.551 1.00 81.62 92 VAL A N 1
ATOM 687 C CA . VAL A 1 92 ? 15.932 2.892 -21.144 1.00 81.62 92 VAL A CA 1
ATOM 688 C C . VAL A 1 92 ? 15.857 1.822 -20.054 1.00 81.62 92 VAL A C 1
ATOM 690 O O . VAL A 1 92 ? 15.015 0.927 -20.118 1.00 81.62 92 VAL A O 1
ATOM 693 N N . MET A 1 93 ? 16.685 1.950 -19.013 1.00 79.94 93 MET A N 1
ATOM 694 C CA . MET A 1 93 ? 16.668 1.043 -17.865 1.00 79.94 93 MET A CA 1
ATOM 695 C C . MET A 1 93 ? 15.368 1.177 -17.070 1.00 79.94 93 MET A C 1
ATOM 697 O O . MET A 1 93 ? 14.767 0.172 -16.697 1.00 79.94 93 MET A O 1
ATOM 701 N N . GLN A 1 94 ? 14.897 2.410 -16.865 1.00 78.94 94 GLN A N 1
ATOM 702 C CA . GLN A 1 94 ? 13.634 2.671 -16.172 1.00 78.94 94 GLN A CA 1
ATOM 703 C C . GLN A 1 94 ? 12.442 2.044 -16.909 1.00 78.94 94 GLN A C 1
ATOM 705 O O . GLN A 1 94 ? 11.657 1.323 -16.295 1.00 78.94 94 GLN A O 1
ATOM 710 N N . ASN A 1 95 ? 12.347 2.234 -18.229 1.00 83.69 95 ASN A N 1
ATOM 711 C CA . ASN A 1 95 ? 11.286 1.633 -19.041 1.00 83.69 95 ASN A CA 1
ATOM 712 C C . ASN A 1 95 ? 11.293 0.104 -18.952 1.00 83.69 95 ASN A C 1
ATOM 714 O O . ASN A 1 95 ? 10.234 -0.506 -18.826 1.00 83.69 95 ASN A O 1
ATOM 718 N N . ARG A 1 96 ? 12.478 -0.519 -18.951 1.00 83.81 96 ARG A N 1
ATOM 719 C CA . ARG A 1 96 ? 12.599 -1.978 -18.860 1.00 83.81 96 ARG A CA 1
ATOM 720 C C . ARG A 1 96 ? 12.090 -2.529 -17.528 1.00 83.81 96 ARG A C 1
ATOM 722 O O . ARG A 1 96 ? 11.402 -3.547 -17.509 1.00 83.81 96 ARG A O 1
ATOM 729 N N . ILE A 1 97 ? 12.388 -1.842 -16.426 1.00 82.81 97 ILE A N 1
ATOM 730 C CA . ILE A 1 97 ? 11.895 -2.217 -15.095 1.00 82.81 97 ILE A CA 1
ATOM 731 C C . ILE A 1 97 ? 10.369 -2.066 -15.034 1.00 82.81 97 ILE A C 1
ATOM 733 O O . ILE A 1 97 ? 9.690 -2.976 -14.563 1.00 82.81 97 ILE A O 1
ATOM 737 N N . VAL A 1 98 ? 9.815 -0.967 -15.562 1.00 85.31 98 VAL A N 1
ATOM 738 C CA . VAL A 1 98 ? 8.359 -0.744 -15.608 1.00 85.31 98 VAL A CA 1
ATOM 739 C C . VAL A 1 98 ? 7.656 -1.814 -16.449 1.00 85.31 98 VAL A C 1
ATOM 741 O O . VAL A 1 98 ? 6.616 -2.327 -16.041 1.00 85.31 98 VAL A O 1
ATOM 744 N N . GLU A 1 99 ? 8.222 -2.197 -17.596 1.00 87.31 99 GLU A N 1
ATOM 745 C CA . GLU A 1 99 ? 7.698 -3.291 -18.424 1.00 87.31 99 GLU A CA 1
ATOM 746 C C . GLU A 1 99 ? 7.718 -4.638 -17.694 1.00 87.31 99 GLU A C 1
ATOM 748 O O . GLU A 1 99 ? 6.728 -5.371 -17.734 1.00 87.31 99 GLU A O 1
ATOM 753 N N . CYS A 1 100 ? 8.811 -4.950 -16.996 1.00 86.88 100 CYS A N 1
ATOM 754 C CA . CYS A 1 100 ? 8.927 -6.165 -16.193 1.00 86.88 100 CYS A CA 1
ATOM 755 C C . CYS A 1 100 ? 7.869 -6.197 -15.077 1.00 86.88 10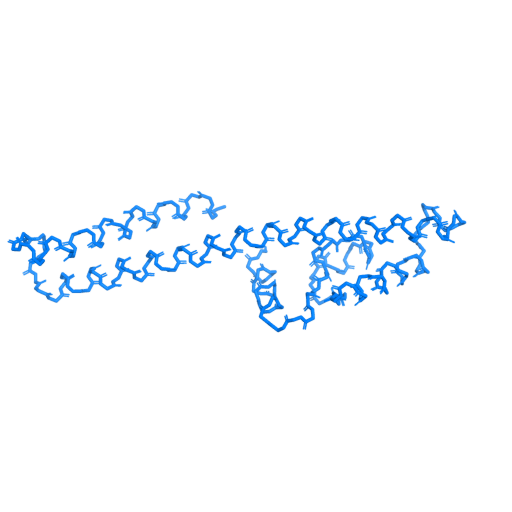0 CYS A C 1
ATOM 757 O O . CYS A 1 100 ? 7.108 -7.159 -14.961 1.00 86.88 100 CYS A O 1
ATOM 759 N N . MET A 1 101 ? 7.717 -5.095 -14.339 1.00 85.56 101 MET A N 1
ATOM 760 C CA . MET A 1 101 ? 6.698 -4.942 -13.295 1.00 85.56 101 MET A CA 1
ATOM 761 C C . MET A 1 101 ? 5.267 -5.033 -13.841 1.00 85.56 101 MET A C 1
ATOM 763 O O . MET A 1 101 ? 4.384 -5.589 -13.184 1.00 85.56 101 MET A O 1
ATOM 767 N N . LYS A 1 102 ? 5.032 -4.572 -15.074 1.00 86.06 102 LYS A N 1
ATOM 768 C CA . LYS A 1 102 ? 3.753 -4.752 -15.771 1.00 86.06 102 LYS A CA 1
ATOM 769 C C . LYS A 1 102 ? 3.440 -6.223 -16.043 1.00 86.06 102 LYS A C 1
ATOM 771 O O . LYS A 1 102 ? 2.280 -6.616 -15.934 1.00 86.06 102 LYS A O 1
ATOM 776 N N . GLY A 1 103 ? 4.455 -7.042 -16.322 1.00 82.94 103 GLY A N 1
ATOM 777 C CA . GLY A 1 103 ? 4.330 -8.500 -16.421 1.00 82.94 103 GLY A CA 1
ATOM 778 C C . GLY A 1 103 ? 3.885 -9.159 -15.110 1.00 82.94 103 GLY A C 1
ATOM 779 O O . GLY A 1 103 ? 3.084 -10.091 -15.133 1.00 82.94 103 GLY A O 1
ATOM 780 N N . PHE A 1 104 ? 4.314 -8.612 -13.972 1.00 81.25 104 PHE A N 1
ATOM 781 C CA . PHE A 1 104 ? 3.868 -9.026 -12.636 1.00 81.25 104 PHE A CA 1
ATOM 782 C C . PHE A 1 104 ? 2.493 -8.462 -12.234 1.00 81.25 104 PHE A C 1
ATOM 784 O O . PHE A 1 104 ? 1.963 -8.797 -11.175 1.00 81.25 104 PHE A O 1
ATOM 791 N N . GLY A 1 105 ? 1.868 -7.651 -13.093 1.00 81.50 105 GLY A N 1
ATOM 792 C CA . GLY A 1 105 ? 0.547 -7.079 -12.847 1.00 81.50 105 GLY A CA 1
ATOM 793 C C . GLY A 1 105 ? 0.573 -5.790 -12.031 1.00 81.50 105 GLY A C 1
ATOM 794 O O . GLY A 1 105 ? -0.435 -5.470 -11.396 1.00 81.50 105 GLY A O 1
ATOM 795 N N . TYR A 1 106 ? 1.676 -5.044 -12.068 1.00 83.25 106 TYR A N 1
ATOM 796 C CA . TYR A 1 106 ? 1.786 -3.719 -11.466 1.00 83.25 106 TYR A CA 1
ATOM 797 C C . TYR A 1 106 ? 1.846 -2.606 -12.519 1.00 83.25 106 TYR A C 1
ATOM 799 O O . TYR A 1 106 ? 2.350 -2.779 -13.623 1.00 83.25 106 TYR A O 1
ATOM 807 N N . GLU A 1 107 ? 1.349 -1.430 -12.166 1.00 84.19 107 GLU A N 1
ATOM 808 C CA . GLU A 1 107 ? 1.306 -0.244 -13.010 1.00 84.19 107 GLU A CA 1
ATOM 809 C C . GLU A 1 107 ? 2.019 0.907 -12.299 1.00 84.19 107 GLU A C 1
ATOM 811 O O . GLU A 1 107 ? 1.726 1.214 -11.144 1.00 84.19 107 GLU A O 1
ATOM 816 N N . TRP A 1 108 ? 2.975 1.543 -12.975 1.00 80.75 108 TRP A N 1
ATOM 817 C CA . TRP A 1 108 ? 3.677 2.697 -12.418 1.00 80.75 108 TRP A CA 1
ATOM 818 C C . TRP A 1 108 ? 2.756 3.921 -12.366 1.00 80.75 108 TRP A C 1
ATOM 820 O O . TRP A 1 108 ? 2.128 4.267 -13.369 1.00 80.75 108 TRP A O 1
ATOM 830 N N . THR A 1 109 ? 2.710 4.613 -11.224 1.00 77.06 109 THR A N 1
ATOM 831 C CA . THR A 1 109 ? 1.936 5.848 -11.064 1.00 77.06 109 THR A CA 1
ATOM 832 C C . THR A 1 109 ? 2.796 7.037 -10.620 1.00 77.06 109 THR A C 1
ATOM 834 O O . THR A 1 109 ? 3.424 7.003 -9.562 1.00 77.06 109 THR A O 1
ATOM 837 N N . PRO A 1 110 ? 2.796 8.152 -11.377 1.00 71.50 110 PRO A N 1
ATOM 838 C CA . PRO A 1 110 ? 3.447 9.394 -10.963 1.00 71.50 110 PRO A CA 1
ATOM 839 C C . PRO A 1 110 ? 2.528 10.292 -10.115 1.00 71.50 110 PRO A C 1
ATOM 841 O O . PRO A 1 110 ? 2.871 11.441 -9.835 1.00 71.50 110 PRO A O 1
ATOM 844 N N . ASN A 1 111 ? 1.328 9.823 -9.752 1.00 67.81 111 ASN A N 1
ATOM 845 C CA . ASN A 1 111 ? 0.286 10.680 -9.176 1.00 67.81 111 ASN A CA 1
ATOM 846 C C . ASN A 1 111 ? 0.587 11.142 -7.743 1.00 67.81 111 ASN A C 1
ATOM 848 O O . ASN A 1 111 ? -0.026 12.100 -7.276 1.00 67.81 111 ASN A O 1
ATOM 852 N N . HIS A 1 112 ? 1.537 10.510 -7.054 1.00 66.38 112 HIS A N 1
ATOM 853 C CA . HIS A 1 112 ? 1.886 10.845 -5.678 1.00 66.38 112 HIS A CA 1
ATOM 854 C C . HIS A 1 112 ? 3.136 11.740 -5.604 1.00 66.38 112 HIS A C 1
ATOM 856 O O . HIS A 1 112 ? 4.079 11.561 -6.374 1.00 66.38 112 HIS A O 1
ATOM 862 N N . ALA A 1 113 ? 3.170 12.704 -4.673 1.00 64.38 113 ALA A N 1
ATOM 863 C CA . ALA A 1 113 ? 4.253 13.696 -4.581 1.00 64.38 113 ALA A CA 1
ATOM 864 C C . ALA A 1 113 ? 5.640 13.040 -4.426 1.00 64.38 113 ALA A C 1
ATOM 866 O O . ALA A 1 113 ? 6.581 13.406 -5.124 1.00 64.38 113 ALA A O 1
ATOM 867 N N . ARG A 1 114 ? 5.729 11.975 -3.617 1.00 64.06 114 ARG A N 1
ATOM 868 C CA . ARG A 1 114 ? 6.959 11.186 -3.419 1.00 64.06 114 ARG A CA 1
ATOM 869 C C . ARG A 1 114 ? 7.365 10.333 -4.631 1.00 64.06 114 ARG A C 1
ATOM 871 O O . ARG A 1 114 ? 8.503 9.877 -4.702 1.00 64.06 114 ARG A O 1
ATOM 878 N N . CYS A 1 115 ? 6.463 10.147 -5.593 1.00 70.00 115 CYS A N 1
ATOM 879 C CA . CYS A 1 115 ? 6.714 9.424 -6.843 1.00 70.00 115 CYS A CA 1
ATOM 880 C C . CYS A 1 115 ? 7.177 10.331 -7.988 1.00 70.00 115 CYS A C 1
ATOM 882 O O . CYS A 1 115 ? 7.665 9.827 -8.995 1.00 70.00 115 CYS A O 1
ATOM 884 N N . LYS A 1 116 ? 7.066 11.658 -7.833 1.00 62.22 116 LYS A N 1
ATOM 885 C CA . LYS A 1 116 ? 7.614 12.638 -8.785 1.00 62.22 116 LYS A CA 1
ATOM 886 C C . LYS A 1 116 ? 9.095 12.947 -8.563 1.00 62.22 116 LYS A C 1
ATOM 888 O O . LYS A 1 116 ? 9.742 13.424 -9.487 1.00 62.22 116 LYS A O 1
ATOM 893 N N . GLU A 1 117 ? 9.610 12.710 -7.358 1.00 57.12 117 GLU A N 1
ATOM 894 C CA . GLU A 1 117 ? 10.951 13.153 -6.943 1.00 57.12 117 GLU A CA 1
ATOM 895 C C . GLU A 1 117 ? 12.016 12.038 -6.950 1.00 57.12 117 GLU A C 1
ATOM 897 O O . GLU A 1 117 ? 13.208 12.336 -6.935 1.00 57.12 117 GLU A O 1
ATOM 902 N N . ALA A 1 118 ? 11.623 10.759 -6.983 1.00 57.81 118 ALA A N 1
ATOM 903 C CA . ALA A 1 118 ? 12.550 9.622 -6.965 1.00 57.81 118 ALA A CA 1
ATOM 904 C C . ALA A 1 118 ? 12.861 9.095 -8.379 1.00 57.81 118 ALA A C 1
ATOM 906 O O . ALA A 1 118 ? 12.022 9.192 -9.274 1.00 57.81 118 ALA A O 1
ATOM 907 N N . ALA A 1 119 ? 14.036 8.473 -8.565 1.00 58.12 119 ALA A N 1
ATOM 908 C CA . ALA A 1 119 ? 14.383 7.769 -9.803 1.00 58.12 119 ALA A CA 1
ATOM 909 C C . ALA A 1 119 ? 13.281 6.746 -10.148 1.00 58.12 119 ALA A C 1
ATOM 911 O O . ALA A 1 119 ? 13.017 5.804 -9.395 1.00 58.12 119 ALA A O 1
ATOM 912 N N . VAL A 1 120 ? 12.626 6.983 -11.284 1.00 59.00 120 VAL A N 1
ATOM 913 C CA . VAL A 1 120 ? 11.216 6.681 -11.616 1.00 59.00 120 VAL A CA 1
ATOM 914 C C . VAL A 1 120 ? 10.892 5.181 -11.759 1.00 59.00 120 VAL A C 1
ATOM 916 O O . VAL A 1 120 ? 9.842 4.817 -12.258 1.00 59.00 120 VAL A O 1
ATOM 919 N N . ALA A 1 121 ? 11.766 4.264 -11.352 1.00 60.22 121 ALA A N 1
ATOM 920 C CA . ALA A 1 121 ? 11.499 2.830 -11.503 1.00 60.22 121 ALA A CA 1
ATOM 921 C C . ALA A 1 121 ? 11.944 1.960 -10.325 1.00 60.22 121 ALA A C 1
ATOM 923 O O . ALA A 1 121 ? 11.543 0.800 -10.249 1.00 60.22 121 ALA A O 1
ATOM 924 N N . SER A 1 122 ? 12.747 2.486 -9.396 1.00 62.62 122 SER A N 1
ATOM 925 C CA . SER A 1 122 ? 13.284 1.704 -8.274 1.00 62.62 122 SER A CA 1
ATOM 926 C C . SER A 1 122 ? 12.474 1.836 -6.988 1.00 62.62 122 SER A C 1
ATOM 928 O O . SER A 1 122 ? 12.714 1.081 -6.047 1.00 62.62 122 SER A O 1
ATOM 930 N N . ASN A 1 123 ? 11.532 2.780 -6.926 1.00 71.50 123 ASN A N 1
ATOM 931 C CA . ASN A 1 123 ? 10.692 2.958 -5.752 1.00 71.50 123 ASN A CA 1
ATOM 932 C C . ASN A 1 123 ? 9.489 1.995 -5.804 1.00 71.50 123 ASN A C 1
ATOM 934 O O . ASN A 1 123 ? 8.585 2.222 -6.610 1.00 71.50 123 ASN A O 1
ATOM 938 N N . PRO A 1 124 ? 9.433 0.957 -4.948 1.00 70.75 124 PRO A N 1
ATOM 939 C CA . PRO A 1 124 ? 8.327 0.002 -4.950 1.00 70.75 124 PRO A CA 1
ATOM 940 C C . PRO A 1 124 ? 6.981 0.661 -4.628 1.00 70.75 124 PRO A C 1
ATOM 942 O O . PRO A 1 124 ? 5.969 0.263 -5.189 1.00 70.75 124 PRO A O 1
ATOM 945 N N . PHE A 1 125 ? 6.967 1.732 -3.825 1.00 70.75 125 PHE A N 1
ATOM 946 C CA . PHE A 1 125 ? 5.738 2.425 -3.419 1.00 70.75 125 PHE A CA 1
ATOM 947 C C . PHE A 1 125 ? 4.983 3.100 -4.570 1.00 70.75 125 PHE A C 1
ATOM 949 O O . PHE A 1 125 ? 3.817 3.442 -4.421 1.00 70.75 125 PHE A O 1
ATOM 956 N N . CYS A 1 126 ? 5.632 3.305 -5.714 1.00 78.69 126 CYS A N 1
ATOM 957 C CA . CYS A 1 126 ? 5.035 3.975 -6.867 1.00 78.69 126 CYS A CA 1
ATOM 958 C C . CYS A 1 126 ? 4.427 2.995 -7.880 1.00 78.69 126 CYS A C 1
ATOM 960 O O . CYS A 1 126 ? 4.002 3.402 -8.962 1.00 78.69 126 CYS A O 1
ATOM 962 N N . TYR A 1 127 ? 4.364 1.709 -7.528 1.00 77.75 127 TYR A N 1
ATOM 963 C CA . TYR A 1 127 ? 3.719 0.671 -8.316 1.00 77.75 127 TYR A CA 1
ATOM 964 C C . TYR A 1 127 ? 2.365 0.302 -7.704 1.00 77.75 127 TYR A C 1
ATOM 966 O O . TYR A 1 127 ? 2.267 -0.157 -6.568 1.00 77.75 127 TYR A O 1
ATOM 974 N N . LEU A 1 128 ? 1.301 0.470 -8.482 1.00 79.56 128 LEU A N 1
ATOM 975 C CA . LEU A 1 128 ? -0.055 0.077 -8.122 1.00 79.56 128 LEU A CA 1
ATOM 976 C C . LEU A 1 128 ? -0.371 -1.313 -8.677 1.00 79.56 128 LEU A C 1
ATOM 978 O O . LEU A 1 128 ? -0.102 -1.567 -9.849 1.00 79.56 128 LEU A O 1
ATOM 982 N N . PRO A 1 129 ? -0.989 -2.217 -7.909 1.00 78.06 129 PRO A N 1
ATOM 983 C CA . PRO A 1 129 ? -1.520 -3.447 -8.480 1.00 78.06 129 PRO A CA 1
ATOM 984 C C . PRO A 1 129 ? -2.638 -3.153 -9.489 1.00 78.06 129 PRO A C 1
ATOM 986 O O . PRO A 1 129 ? -3.460 -2.253 -9.317 1.00 78.06 129 PRO A O 1
ATOM 989 N N . THR A 1 130 ? -2.703 -3.964 -10.540 1.00 76.12 130 THR A N 1
ATOM 990 C CA . THR A 1 130 ? -3.767 -3.904 -11.559 1.00 76.12 130 THR A CA 1
ATOM 991 C C . THR A 1 130 ? -5.092 -4.499 -11.073 1.00 76.12 130 THR A C 1
ATOM 993 O O . THR A 1 130 ? -6.150 -4.189 -11.622 1.00 76.12 130 THR A O 1
ATOM 996 N N . ARG A 1 131 ? -5.069 -5.338 -10.027 1.00 75.25 131 ARG A N 1
ATOM 997 C CA . ARG A 1 131 ? -6.276 -5.920 -9.423 1.00 75.25 131 ARG A CA 1
ATOM 998 C C . ARG A 1 131 ? -7.034 -4.878 -8.601 1.00 75.25 131 ARG A C 1
ATOM 1000 O O . ARG A 1 131 ? -6.460 -4.228 -7.737 1.00 75.25 131 ARG A O 1
ATOM 1007 N N . GLY A 1 132 ? -8.343 -4.761 -8.837 1.00 63.59 132 GLY A N 1
ATOM 1008 C CA . GLY A 1 132 ? -9.169 -3.677 -8.289 1.00 63.59 132 GLY A CA 1
ATOM 1009 C C . GLY A 1 132 ? -9.225 -3.600 -6.758 1.00 63.59 132 GLY A C 1
ATOM 1010 O O . GLY A 1 132 ? -9.164 -2.503 -6.217 1.00 63.59 132 GLY A O 1
ATOM 1011 N N . PHE A 1 133 ? -9.302 -4.733 -6.051 1.00 67.62 133 PHE A N 1
ATOM 1012 C CA . PHE A 1 133 ? -9.325 -4.726 -4.581 1.00 67.62 133 PHE A CA 1
ATOM 1013 C C . PHE A 1 133 ? -7.980 -4.273 -3.996 1.00 67.62 133 PHE A C 1
ATOM 1015 O O . PHE A 1 133 ? -7.937 -3.339 -3.197 1.00 67.62 133 PHE A O 1
ATOM 1022 N N . ASP A 1 134 ? -6.882 -4.866 -4.468 1.00 64.69 134 ASP A N 1
ATOM 1023 C CA . ASP A 1 134 ? -5.525 -4.526 -4.027 1.00 64.69 134 ASP A CA 1
ATOM 1024 C C . ASP A 1 134 ? -5.180 -3.068 -4.365 1.00 64.69 134 ASP A C 1
ATOM 1026 O O . ASP A 1 134 ? -4.530 -2.376 -3.582 1.00 64.69 134 ASP A O 1
ATOM 1030 N N . ARG A 1 135 ? -5.668 -2.568 -5.510 1.00 70.88 135 ARG A N 1
ATOM 1031 C CA . ARG A 1 135 ? -5.491 -1.176 -5.942 1.00 70.88 135 ARG A CA 1
ATO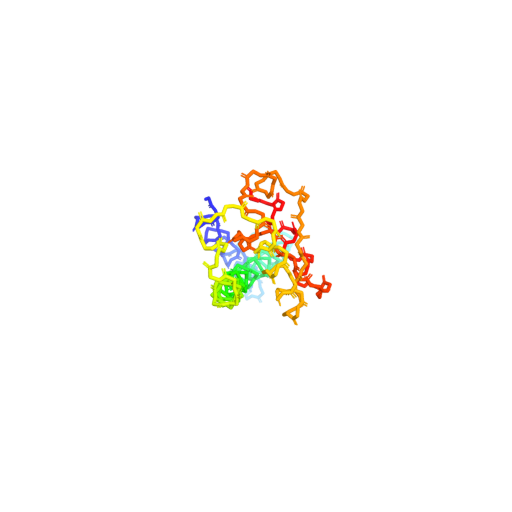M 1032 C C . ARG A 1 135 ? -6.154 -0.202 -4.981 1.00 70.88 135 ARG A C 1
ATOM 1034 O O . ARG A 1 135 ? -5.498 0.734 -4.544 1.00 70.88 135 ARG A O 1
ATOM 1041 N N . VAL A 1 136 ? -7.409 -0.452 -4.605 1.00 69.50 136 VAL A N 1
ATOM 1042 C CA . VAL A 1 136 ? -8.146 0.403 -3.659 1.00 69.50 136 VAL A CA 1
ATOM 1043 C C . VAL A 1 136 ? -7.460 0.424 -2.296 1.00 69.50 136 VAL A C 1
ATOM 1045 O O . VAL A 1 136 ? -7.304 1.492 -1.710 1.00 69.50 136 VAL A O 1
ATOM 1048 N N . VAL A 1 137 ? -7.005 -0.732 -1.805 1.00 66.44 137 VAL A N 1
ATOM 1049 C CA . VAL A 1 137 ? -6.280 -0.810 -0.528 1.00 66.44 137 VAL A CA 1
ATOM 1050 C C . VAL A 1 137 ? -4.971 -0.023 -0.593 1.00 66.44 137 VAL A C 1
ATOM 1052 O O . VAL A 1 137 ? -4.684 0.753 0.315 1.00 66.44 137 VAL A O 1
ATOM 1055 N N . THR A 1 138 ? -4.201 -0.177 -1.673 1.00 67.19 138 THR A N 1
ATOM 1056 C CA . THR A 1 138 ? -2.903 0.497 -1.846 1.00 67.19 138 THR A CA 1
ATOM 1057 C C . THR A 1 138 ? -3.072 2.009 -2.017 1.00 67.19 138 THR A C 1
ATOM 1059 O O . THR A 1 138 ? -2.333 2.780 -1.411 1.00 67.19 138 THR A O 1
ATOM 1062 N N . GLU A 1 139 ? -4.076 2.456 -2.779 1.00 71.62 139 GLU A N 1
ATOM 1063 C CA . GLU A 1 139 ? -4.416 3.878 -2.923 1.00 71.62 139 GLU A CA 1
ATOM 1064 C C . GLU A 1 139 ? -4.838 4.498 -1.585 1.00 71.62 139 GLU A C 1
ATOM 1066 O O . GLU A 1 139 ? -4.386 5.591 -1.245 1.00 71.62 139 GLU A O 1
ATOM 1071 N N . LEU A 1 140 ? -5.647 3.787 -0.793 1.00 68.12 140 LEU A N 1
ATOM 1072 C CA . LEU A 1 140 ? -6.060 4.246 0.533 1.00 68.12 140 LEU A CA 1
ATOM 1073 C C . LEU A 1 140 ? -4.865 4.355 1.490 1.00 68.12 140 LEU A C 1
ATOM 1075 O O . LEU A 1 140 ? -4.781 5.308 2.263 1.00 68.12 140 LEU A O 1
ATOM 1079 N N . LEU A 1 141 ? -3.924 3.410 1.411 1.00 65.25 141 LEU A N 1
ATOM 1080 C CA . LEU A 1 141 ? -2.709 3.412 2.225 1.00 65.25 141 LEU A CA 1
ATOM 1081 C C . LEU A 1 141 ? -1.792 4.585 1.863 1.00 65.25 141 LEU A C 1
ATOM 1083 O O . LEU A 1 141 ? -1.359 5.309 2.752 1.00 65.25 141 LEU A O 1
ATOM 1087 N N . MET A 1 142 ? -1.572 4.825 0.566 1.00 68.00 142 MET A N 1
ATOM 1088 C CA . MET A 1 142 ? -0.799 5.975 0.081 1.00 68.00 142 MET A CA 1
ATOM 1089 C C . MET A 1 142 ? -1.451 7.323 0.419 1.00 68.00 142 MET A C 1
ATOM 1091 O O . MET A 1 142 ? -0.761 8.330 0.497 1.00 68.00 142 MET A O 1
ATOM 1095 N N . MET A 1 143 ? -2.774 7.375 0.599 1.00 65.69 143 MET A N 1
ATOM 1096 C CA . MET A 1 143 ? -3.479 8.597 1.005 1.00 65.69 143 MET A CA 1
ATOM 1097 C C . MET A 1 143 ? -3.372 8.882 2.513 1.00 65.69 143 MET A C 1
ATOM 1099 O O . MET A 1 143 ? -3.523 10.029 2.930 1.00 65.69 143 MET A O 1
ATOM 1103 N N . LEU A 1 144 ? -3.154 7.846 3.328 1.00 60.34 144 LEU A N 1
ATOM 1104 C CA . LEU A 1 144 ? -3.069 7.929 4.790 1.00 60.34 144 LEU A CA 1
ATOM 1105 C C . LEU A 1 144 ? -1.651 8.226 5.314 1.00 60.34 144 LEU A C 1
ATOM 1107 O O . LEU A 1 144 ? -1.515 8.526 6.503 1.00 60.34 144 LEU A O 1
ATOM 1111 N N . GLU A 1 145 ? -0.624 8.124 4.464 1.00 53.28 145 GLU A N 1
ATOM 1112 C CA . GLU A 1 145 ? 0.802 8.297 4.796 1.00 53.28 145 GLU A CA 1
ATOM 1113 C C . GLU A 1 145 ? 1.370 9.644 4.326 1.00 53.28 145 GLU A C 1
ATOM 1115 O O . GLU A 1 145 ? 2.080 10.287 5.134 1.00 53.28 145 GLU A O 1
#

Organism: NCBI:txid369798

Secondary structure (DSSP, 8-state):
-HHHHHHHHHHHHHHHHHHHHHHHTT---SSSHHHHHHHHHHHHHHHHHHHHHHHHHHHHHHHHHHHHHHHHHHHHHHHHH-GGGTTS--HHHHHHHHHHHHHTTEEE---SHHHHSS-TTT-GGGEEESSHHHHHHHHHHHHH-